Protein AF-A0A7R8WE16-F1 (afdb_monomer)

Sequence (117 aa):
MILKRELVPGDLSGGGEPELFYLRLPKDIKDYFVVLMDATVATGAAAMMALRVLLDHDVPEENIMLLSLLMAEIGVHSIAYSFPKVRILTTSVDKDINDKGYVIPGVGNFGDRFFDN

Foldseek 3Di:
DDKDQDPDPPPPPLDRQIDDPDDDDPLPLLVAQEEAEDAEAQQLRRVVVVLVVSVVSNNPLLSYEYEYAEYEPNNVVVCCVVRVNYHYHYNYYAHHADPVRAGPPHDPPPVCVVVVD

InterPro domains:
  IPR000836 Phosphoribosyltransferase domain [PF14681] (17-115)
  IPR000836 Phosphoribosyltransferase domain [cd06223] (17-93)
  IPR029057 Phosphoribosyltransferase-like [G3DSA:3.40.50.2020] (7-117)
  IPR029057 Phosphoribosyltransferase-like [SSF53271] (15-116)

Radius of gyration: 14.55 Å; Cα contacts (8 Å, |Δi|>4): 191; chains: 1; bounding box: 38×26×35 Å

Organism: NCBI:txid163714

Secondary structure (DSSP, 8-state):
-EEEE---TT-TT----EEEEE----TTGGGSPEEEEEEEESSSHHHHHHHHHHHHTT--GGGEEEEEEEEEHHHHHHHHHH-TTSEEEEEEEESEE-TTS-EESS-S-HHHHHHT-

Nearest PDB structures (foldseek):
  7rh8-assembly1_A  TM=9.042E-01  e=3.099E-11  Candida albicans SC5314
  1bd3-assembly1_D  TM=9.611E-01  e=1.472E-10  Toxoplasma gondii
  1jls-assembly1_D  TM=9.810E-01  e=3.119E-09  Toxoplasma gondii
  3dmp-assembly2_C  TM=9.551E-01  e=2.029E-07  Burkholderia pseudomallei
  3dmp-assembly1_A  TM=9.487E-01  e=5.853E-07  Burkholderia pseudomallei

Structure (mmCIF, N/CA/C/O backbone):
data_AF-A0A7R8WE16-F1
#
_entry.id   AF-A0A7R8WE16-F1
#
loop_
_atom_site.group_PDB
_atom_site.id
_atom_site.type_symbol
_atom_site.label_atom_id
_atom_site.label_alt_id
_atom_site.label_comp_id
_atom_site.label_asym_id
_atom_site.label_entity_id
_atom_site.label_seq_id
_atom_site.pdbx_PDB_ins_code
_atom_site.Cartn_x
_atom_site.Cartn_y
_atom_site.Cartn_z
_atom_site.occupancy
_atom_site.B_iso_or_equiv
_atom_site.auth_seq_id
_atom_site.auth_comp_id
_atom_site.auth_asym_id
_atom_site.auth_atom_id
_atom_site.pdbx_PDB_model_num
ATOM 1 N N . MET A 1 1 ? -4.047 12.541 2.367 1.00 67.94 1 MET A N 1
ATOM 2 C CA . MET A 1 1 ? -2.579 12.465 2.529 1.00 67.94 1 MET A CA 1
ATOM 3 C C . MET A 1 1 ? -1.955 12.490 1.149 1.00 67.94 1 MET A C 1
ATOM 5 O O . MET A 1 1 ? -2.512 11.862 0.259 1.00 67.94 1 MET A O 1
ATOM 9 N N . ILE A 1 2 ? -0.871 13.236 0.961 1.00 66.12 2 ILE A N 1
ATOM 10 C CA . ILE A 1 2 ? -0.105 13.254 -0.287 1.00 66.12 2 ILE A CA 1
ATOM 11 C C . ILE A 1 2 ? 1.326 12.874 0.076 1.00 66.12 2 ILE A C 1
ATOM 13 O O . ILE A 1 2 ? 1.996 13.592 0.822 1.00 66.12 2 ILE A O 1
ATOM 17 N N . LEU A 1 3 ? 1.763 11.736 -0.450 1.00 64.12 3 LEU A N 1
ATOM 18 C CA . LEU A 1 3 ? 3.150 11.300 -0.409 1.00 64.12 3 LEU A CA 1
ATOM 19 C C . LEU A 1 3 ? 3.795 11.678 -1.737 1.00 64.12 3 LEU A C 1
ATOM 21 O O . LEU A 1 3 ? 3.186 11.486 -2.791 1.00 64.12 3 LEU A O 1
ATOM 25 N N . LYS A 1 4 ? 5.008 12.225 -1.697 1.00 56.44 4 LYS A N 1
ATOM 26 C CA . LYS A 1 4 ? 5.810 12.436 -2.903 1.00 56.44 4 LYS A CA 1
ATOM 27 C C . LYS A 1 4 ? 7.047 11.556 -2.824 1.00 56.44 4 LYS A C 1
ATOM 29 O O . LYS A 1 4 ? 7.649 11.397 -1.770 1.00 56.44 4 LYS A O 1
ATOM 34 N N . ARG A 1 5 ? 7.430 10.996 -3.967 1.00 55.00 5 ARG A N 1
ATOM 35 C CA . ARG A 1 5 ? 8.760 10.423 -4.151 1.00 55.00 5 ARG A CA 1
ATOM 36 C C . ARG A 1 5 ? 9.705 11.594 -4.408 1.00 55.00 5 ARG A C 1
ATOM 38 O O . ARG A 1 5 ? 9.605 12.210 -5.468 1.00 55.00 5 ARG A O 1
ATOM 45 N N . GLU A 1 6 ? 10.559 11.940 -3.451 1.00 41.84 6 GLU A N 1
ATOM 46 C CA . GLU A 1 6 ? 11.656 12.866 -3.723 1.00 41.84 6 GLU A CA 1
ATOM 47 C C . GLU A 1 6 ? 12.814 12.071 -4.338 1.00 41.84 6 GLU A C 1
ATOM 49 O O . GLU A 1 6 ? 13.296 11.089 -3.781 1.00 41.84 6 GLU A O 1
ATOM 54 N N . LEU A 1 7 ? 13.242 12.463 -5.538 1.00 40.62 7 LEU A N 1
ATOM 55 C CA . LEU A 1 7 ? 14.606 12.190 -5.976 1.00 40.62 7 LEU A CA 1
ATOM 56 C C . LEU A 1 7 ? 15.420 13.358 -5.431 1.00 40.62 7 LEU A C 1
ATOM 58 O O . LEU A 1 7 ? 15.345 14.451 -5.992 1.00 40.62 7 LEU A O 1
ATOM 62 N N . VAL A 1 8 ? 16.127 13.163 -4.317 1.00 39.59 8 VAL A N 1
ATOM 63 C CA . VAL A 1 8 ? 16.966 14.217 -3.736 1.00 39.59 8 VAL A CA 1
ATOM 64 C C . VAL A 1 8 ? 17.994 14.655 -4.791 1.00 39.59 8 VAL A C 1
ATOM 66 O O . VAL A 1 8 ? 18.786 13.823 -5.251 1.00 39.59 8 VAL A O 1
ATOM 69 N N . PRO A 1 9 ? 18.019 15.933 -5.217 1.00 34.28 9 PRO A N 1
ATOM 70 C CA . PRO A 1 9 ? 19.014 16.397 -6.175 1.00 34.28 9 PRO A CA 1
ATOM 71 C C . PRO A 1 9 ? 20.408 16.337 -5.537 1.00 34.28 9 PRO A C 1
ATOM 73 O O . PRO A 1 9 ? 20.728 17.135 -4.660 1.00 34.28 9 PRO A O 1
ATOM 76 N N . GLY A 1 10 ? 21.240 15.391 -5.980 1.00 41.62 10 GLY A N 1
ATOM 77 C CA . GLY A 1 10 ? 22.634 15.252 -5.538 1.00 41.62 10 GLY A CA 1
ATOM 78 C C . GLY A 1 10 ? 22.964 13.964 -4.783 1.00 41.62 10 GLY A C 1
ATOM 79 O O . GLY A 1 10 ? 24.141 13.728 -4.514 1.00 41.62 10 GLY A O 1
ATOM 80 N N . ASP A 1 11 ? 21.982 13.108 -4.496 1.00 41.97 11 ASP A N 1
ATOM 81 C CA . ASP A 1 11 ? 22.259 11.788 -3.936 1.00 41.97 11 ASP A CA 1
ATOM 82 C C . ASP A 1 11 ? 22.544 10.765 -5.052 1.00 41.97 11 ASP A C 1
ATOM 84 O O . ASP A 1 11 ? 21.651 10.276 -5.745 1.00 41.97 11 ASP A O 1
ATOM 88 N N . LEU A 1 12 ? 23.830 10.459 -5.252 1.00 41.19 12 LEU A N 1
ATOM 89 C CA . LEU A 1 12 ? 24.310 9.423 -6.175 1.00 41.19 12 LEU A CA 1
ATOM 90 C C . LEU A 1 12 ? 24.123 7.997 -5.616 1.00 41.19 12 LEU A C 1
ATOM 92 O O . LEU A 1 12 ? 24.544 7.038 -6.262 1.00 41.19 12 LEU A O 1
ATOM 96 N N . SER A 1 13 ? 23.499 7.839 -4.440 1.00 38.44 13 SER A N 1
ATOM 97 C CA . SER A 1 13 ? 23.246 6.543 -3.803 1.00 38.44 13 SER A CA 1
ATOM 98 C C . SER A 1 13 ? 21.891 5.909 -4.146 1.00 38.44 13 SER A C 1
ATOM 100 O O . SER A 1 13 ? 21.514 4.933 -3.524 1.00 38.44 13 SER A O 1
ATOM 102 N N . GLY A 1 14 ? 21.151 6.376 -5.160 1.00 38.91 14 GLY A N 1
ATOM 103 C CA . GLY A 1 14 ? 20.081 5.590 -5.810 1.00 38.91 14 GLY A CA 1
ATOM 104 C C . GLY A 1 14 ? 18.889 5.121 -4.947 1.00 38.91 14 GLY A C 1
ATOM 105 O O . GLY A 1 14 ? 18.014 4.427 -5.466 1.00 38.91 14 GLY A O 1
ATOM 106 N N . GLY A 1 15 ? 18.808 5.490 -3.667 1.00 44.12 15 GLY A N 1
ATOM 107 C CA . GLY A 1 15 ? 17.745 5.098 -2.742 1.00 44.12 15 GLY A CA 1
AT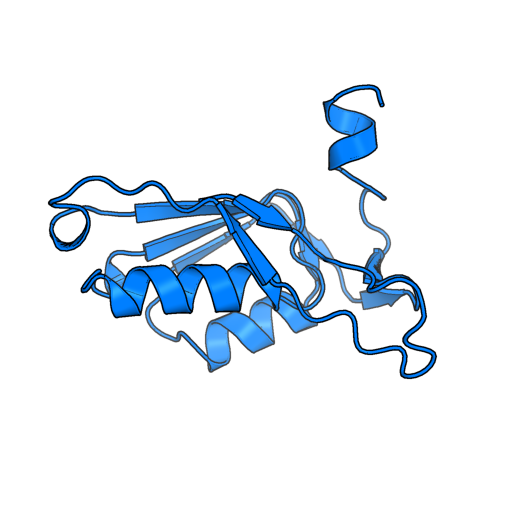OM 108 C C . GLY A 1 15 ? 16.676 6.179 -2.614 1.00 44.12 15 GLY A C 1
ATOM 109 O O . GLY A 1 15 ? 16.638 6.895 -1.625 1.00 44.12 15 GLY A O 1
ATOM 110 N N . GLY A 1 16 ? 15.813 6.338 -3.621 1.00 58.38 16 GLY A N 1
ATOM 111 C CA . GLY A 1 16 ? 14.694 7.292 -3.564 1.00 58.38 16 GLY A CA 1
ATOM 112 C C . GLY A 1 16 ? 13.552 6.794 -2.674 1.00 58.38 16 GLY A C 1
ATOM 113 O O . GLY A 1 16 ? 12.550 6.299 -3.206 1.00 58.38 16 GLY A O 1
ATOM 114 N N . GLU A 1 17 ? 13.716 6.883 -1.351 1.00 62.53 17 GLU A N 1
ATOM 115 C CA . GLU A 1 17 ? 12.666 6.567 -0.377 1.00 62.53 17 GLU A CA 1
ATOM 116 C C . GLU A 1 17 ? 11.519 7.600 -0.432 1.00 62.53 17 GLU A C 1
ATOM 118 O O . GLU A 1 17 ? 11.742 8.783 -0.689 1.00 62.53 17 GLU A O 1
ATOM 123 N N . PRO A 1 18 ? 10.255 7.169 -0.273 1.00 69.62 18 PRO A N 1
ATOM 124 C CA . PRO A 1 18 ? 9.113 8.077 -0.273 1.00 69.62 18 PRO A CA 1
ATOM 125 C C . PRO A 1 18 ? 9.087 8.945 0.990 1.00 69.62 18 PRO A C 1
ATOM 127 O O . PRO A 1 18 ? 9.304 8.444 2.091 1.00 69.62 18 PRO A O 1
ATOM 130 N N . GLU A 1 19 ? 8.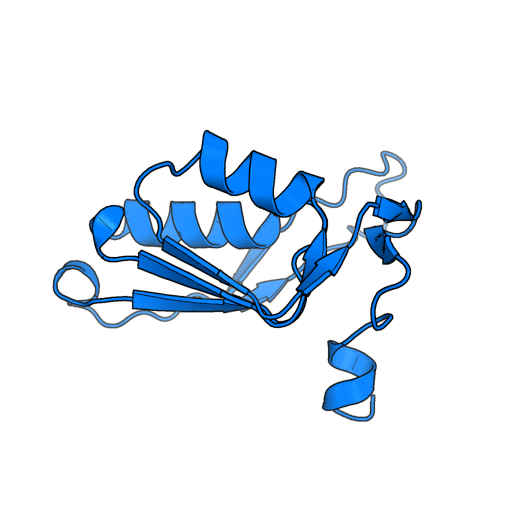723 10.221 0.834 1.00 75.75 19 GLU A N 1
ATOM 131 C CA . GLU A 1 19 ? 8.572 11.162 1.945 1.00 75.75 19 GLU A CA 1
ATOM 132 C C . GLU A 1 19 ? 7.139 11.715 2.061 1.00 75.75 19 GLU A C 1
ATOM 134 O O . GLU A 1 19 ? 6.395 11.889 1.081 1.00 75.75 19 GLU A O 1
ATOM 139 N N . LEU A 1 20 ? 6.737 12.022 3.299 1.00 80.81 20 LEU A N 1
ATOM 140 C CA . LEU A 1 20 ? 5.437 12.606 3.612 1.00 80.81 20 LEU A CA 1
ATOM 141 C C . LEU A 1 20 ? 5.499 14.120 3.424 1.00 80.81 20 LEU A C 1
ATOM 143 O O . LEU A 1 20 ? 5.909 14.858 4.314 1.00 80.81 20 LEU A O 1
ATOM 147 N N . PHE A 1 21 ? 5.027 14.579 2.269 1.00 81.94 21 PHE A N 1
ATOM 148 C CA . PHE A 1 21 ? 5.026 16.002 1.936 1.00 81.94 21 PHE A CA 1
ATOM 149 C C . PHE A 1 21 ? 3.830 16.756 2.533 1.00 81.94 21 PHE A C 1
ATOM 151 O O . PHE A 1 21 ? 3.950 17.903 2.958 1.00 81.94 21 PHE A O 1
ATOM 158 N N . TYR A 1 22 ? 2.645 16.137 2.542 1.00 84.94 22 TYR A N 1
ATOM 159 C CA . TYR A 1 22 ? 1.438 16.796 3.031 1.00 84.94 22 TYR A CA 1
ATOM 160 C C . TYR A 1 22 ? 0.476 15.830 3.716 1.00 84.94 22 TYR A C 1
ATOM 162 O O . TYR A 1 22 ? -0.009 14.853 3.131 1.00 84.94 22 TYR A O 1
ATOM 170 N N . LEU A 1 23 ? 0.117 16.175 4.951 1.00 90.31 23 LEU A N 1
ATOM 171 C CA . LEU A 1 23 ? -0.827 15.426 5.760 1.00 90.31 23 LEU A CA 1
ATOM 172 C C . LEU A 1 23 ? -2.012 16.296 6.167 1.00 90.31 23 LEU A C 1
ATOM 174 O O . LEU A 1 23 ? -1.868 17.354 6.774 1.00 90.31 23 LEU A O 1
ATOM 178 N N . ARG A 1 24 ? -3.209 15.802 5.861 1.00 91.38 24 ARG A N 1
ATOM 179 C CA . ARG A 1 24 ? -4.468 16.349 6.354 1.00 91.38 24 ARG A CA 1
ATOM 180 C C . ARG A 1 24 ? -5.427 15.195 6.575 1.00 91.38 24 ARG A C 1
ATOM 182 O O . ARG A 1 24 ? -5.791 14.527 5.607 1.00 91.38 24 ARG A O 1
ATOM 189 N N . LEU A 1 25 ? -5.799 14.972 7.829 1.00 93.69 25 LEU A N 1
ATOM 190 C CA . LEU A 1 25 ? -6.707 13.914 8.261 1.00 93.69 25 LEU A CA 1
ATOM 191 C C . LEU A 1 25 ? -7.837 14.528 9.111 1.00 93.69 25 LEU A C 1
ATOM 193 O O . LEU A 1 25 ? -7.605 15.550 9.767 1.00 93.69 25 LEU A O 1
ATOM 197 N N . PRO A 1 26 ? -9.051 13.948 9.104 1.00 94.19 26 PRO A N 1
ATOM 198 C CA . PRO A 1 26 ? -10.076 14.254 10.100 1.00 94.19 26 PRO A CA 1
ATOM 199 C C . PRO A 1 26 ? -9.554 14.016 11.523 1.00 94.19 26 PRO A C 1
ATOM 201 O O . PRO A 1 26 ? -8.720 13.140 11.742 1.00 94.19 26 PRO A O 1
ATOM 204 N N . LYS A 1 27 ? -10.046 14.787 12.501 1.00 92.94 27 LYS A N 1
ATOM 205 C CA . LYS A 1 27 ? -9.606 14.665 13.907 1.00 92.94 27 LYS A CA 1
ATOM 206 C C . LYS A 1 27 ? -9.995 13.323 14.538 1.00 92.94 27 LYS A C 1
ATOM 208 O O . LYS A 1 27 ? -9.365 12.889 15.492 1.00 92.94 27 LYS A O 1
ATOM 213 N N . ASP A 1 28 ? -11.037 12.706 14.007 1.00 96.06 28 ASP A N 1
ATOM 214 C CA . ASP A 1 28 ? -11.696 11.477 14.437 1.00 96.06 28 ASP A CA 1
ATOM 215 C C . ASP A 1 28 ? -11.438 10.313 13.463 1.00 96.06 28 ASP A C 1
ATOM 217 O O . ASP A 1 28 ? -12.187 9.343 13.430 1.00 96.06 28 ASP A O 1
ATOM 221 N N . ILE A 1 29 ? -10.360 10.380 12.667 1.00 97.12 29 ILE A N 1
ATOM 222 C CA . ILE A 1 29 ? -10.056 9.366 11.641 1.00 97.12 29 ILE A CA 1
ATOM 223 C C . ILE A 1 29 ? -9.974 7.932 12.187 1.00 97.12 29 ILE A C 1
ATOM 225 O O . ILE A 1 29 ? -10.326 6.994 11.476 1.00 97.12 29 ILE A O 1
ATOM 229 N N . LYS A 1 30 ? -9.559 7.759 13.446 1.00 97.12 30 LYS A N 1
ATOM 230 C C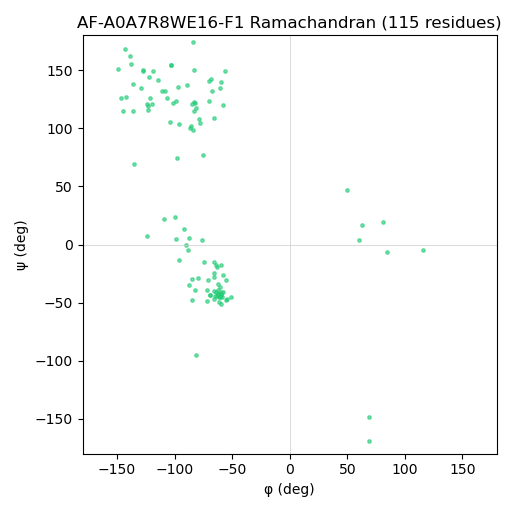A . LYS A 1 30 ? -9.483 6.459 14.129 1.00 97.12 30 LYS A CA 1
ATOM 231 C C . LYS A 1 30 ? -10.816 5.704 14.185 1.00 97.12 30 LYS A C 1
ATOM 233 O O . LYS A 1 30 ? -10.826 4.479 14.257 1.00 97.12 30 LYS A O 1
ATOM 238 N N . ASP A 1 31 ? -11.932 6.431 14.131 1.00 97.31 31 ASP A N 1
ATOM 239 C CA . ASP A 1 31 ? -13.284 5.879 14.225 1.00 97.31 31 ASP A CA 1
ATOM 240 C C . ASP A 1 31 ? -13.854 5.510 12.839 1.00 97.31 31 ASP A C 1
ATOM 242 O O . ASP A 1 31 ? -14.984 5.029 12.728 1.00 97.31 31 ASP A O 1
ATOM 246 N N . TYR A 1 32 ? -13.089 5.729 11.762 1.00 97.19 32 TYR A N 1
ATOM 247 C CA . TYR A 1 32 ? -13.529 5.514 10.386 1.00 97.19 32 TYR A CA 1
ATOM 248 C C . TYR A 1 32 ? -12.978 4.238 9.759 1.00 97.19 32 TYR A C 1
ATOM 250 O O . TYR A 1 32 ? -11.891 3.754 10.071 1.00 97.19 32 TYR A O 1
ATOM 258 N N . PHE A 1 33 ? -13.731 3.744 8.775 1.00 97.75 33 PHE A N 1
ATOM 259 C CA . PHE A 1 33 ? -13.204 2.838 7.769 1.00 97.75 33 PHE A CA 1
ATOM 260 C C . PHE A 1 33 ? -12.483 3.647 6.685 1.00 97.75 33 PHE A C 1
ATOM 262 O O . PHE A 1 33 ? -13.100 4.475 6.009 1.00 97.75 33 PHE A O 1
ATOM 269 N N . VAL A 1 34 ? -11.180 3.427 6.522 1.00 97.94 34 VAL A N 1
ATOM 270 C CA . VAL A 1 34 ? -10.320 4.221 5.640 1.00 97.94 34 VAL A CA 1
ATOM 271 C C . VAL A 1 34 ? -10.069 3.481 4.334 1.00 97.94 34 VAL A C 1
ATOM 273 O O . VAL A 1 34 ? -9.501 2.392 4.313 1.00 97.94 34 VAL A O 1
ATOM 276 N N . VAL A 1 35 ? -10.432 4.115 3.220 1.00 97.88 35 VAL A N 1
ATOM 277 C CA . VAL A 1 35 ? -10.027 3.674 1.881 1.00 97.88 35 VAL A CA 1
ATOM 278 C C . VAL A 1 35 ? -8.795 4.471 1.465 1.00 97.88 35 VAL A C 1
ATOM 280 O O . VAL A 1 35 ? -8.890 5.649 1.119 1.00 97.88 35 VAL A O 1
ATOM 283 N N . LEU A 1 36 ? -7.629 3.833 1.526 1.00 96.88 36 LEU A N 1
ATOM 284 C CA . LEU A 1 36 ? -6.371 4.380 1.032 1.00 96.88 36 LEU A CA 1
ATOM 285 C C . LEU A 1 36 ? -6.269 4.077 -0.464 1.00 96.88 36 LEU A C 1
ATOM 287 O O . LEU A 1 36 ? -6.310 2.916 -0.853 1.00 96.88 36 LEU A O 1
ATOM 291 N N . MET A 1 37 ? -6.149 5.103 -1.303 1.00 95.50 37 MET A N 1
ATOM 292 C CA . MET A 1 37 ? -6.137 4.941 -2.760 1.00 95.50 37 MET A CA 1
ATOM 293 C C . MET A 1 37 ? -4.764 5.257 -3.346 1.00 95.50 37 MET A C 1
ATOM 295 O O . MET A 1 37 ? -4.206 6.316 -3.061 1.00 95.50 37 MET A O 1
ATOM 299 N N . ASP A 1 38 ? -4.270 4.370 -4.205 1.00 92.19 38 ASP A N 1
ATOM 300 C CA . ASP A 1 38 ? -3.075 4.581 -5.025 1.00 92.19 38 ASP A CA 1
ATOM 301 C C . ASP A 1 38 ? -3.295 3.946 -6.403 1.00 92.19 38 ASP A C 1
ATOM 303 O O . ASP A 1 38 ? -3.666 2.780 -6.495 1.00 92.19 38 ASP A O 1
ATOM 307 N N . ALA A 1 39 ? -3.104 4.692 -7.490 1.00 93.12 39 ALA A N 1
ATOM 308 C CA . ALA A 1 39 ? -3.387 4.180 -8.828 1.00 93.12 39 ALA A CA 1
ATOM 309 C C . ALA A 1 39 ? -2.465 3.010 -9.205 1.00 93.12 39 ALA A C 1
ATOM 311 O O . ALA A 1 39 ? -2.938 2.000 -9.733 1.00 93.12 39 ALA A O 1
ATOM 312 N N . THR A 1 40 ? -1.165 3.132 -8.921 1.00 94.12 40 THR A N 1
ATOM 313 C CA . THR A 1 40 ? -0.149 2.152 -9.322 1.00 94.12 40 THR A CA 1
ATOM 314 C C . THR A 1 40 ? 0.817 1.877 -8.183 1.00 94.12 40 THR A C 1
ATOM 316 O O . THR A 1 40 ? 1.618 2.738 -7.826 1.00 94.12 40 THR A O 1
ATOM 319 N N . VAL A 1 41 ? 0.815 0.649 -7.668 1.00 95.38 41 VAL A N 1
ATOM 320 C CA . VAL A 1 41 ? 1.706 0.241 -6.579 1.00 95.38 41 VAL A CA 1
ATOM 321 C C . VAL A 1 41 ? 2.845 -0.612 -7.129 1.00 95.38 41 VAL A C 1
ATOM 323 O O . VAL A 1 41 ? 2.648 -1.777 -7.460 1.00 95.38 41 VAL A O 1
ATOM 326 N N . ALA A 1 42 ? 4.047 -0.039 -7.212 1.00 94.75 42 ALA A N 1
ATOM 327 C CA . ALA A 1 42 ? 5.247 -0.756 -7.646 1.00 94.75 42 ALA A CA 1
ATOM 328 C C . ALA A 1 42 ? 5.857 -1.575 -6.494 1.00 94.75 42 ALA A C 1
ATOM 330 O O . ALA A 1 42 ? 5.412 -2.678 -6.202 1.00 94.75 42 ALA A O 1
ATOM 331 N N . THR A 1 43 ? 6.837 -1.024 -5.778 1.00 93.62 43 THR A N 1
ATOM 332 C CA . THR A 1 43 ? 7.470 -1.696 -4.627 1.00 93.62 43 THR A CA 1
ATOM 333 C C . THR A 1 43 ? 6.590 -1.722 -3.376 1.00 93.62 43 THR A C 1
ATOM 335 O O . THR A 1 43 ? 6.887 -2.434 -2.425 1.00 93.62 43 THR A O 1
ATOM 338 N N . GLY A 1 44 ? 5.528 -0.913 -3.337 1.00 93.25 44 GLY A N 1
ATOM 339 C CA . GLY A 1 44 ? 4.694 -0.731 -2.149 1.00 93.25 44 GLY A CA 1
ATOM 340 C C . GLY A 1 44 ? 5.220 0.297 -1.148 1.00 93.25 44 GLY A C 1
ATOM 341 O O . GLY A 1 44 ? 4.492 0.628 -0.222 1.00 93.25 44 GLY A O 1
ATOM 342 N N . ALA A 1 45 ? 6.420 0.859 -1.332 1.00 91.81 45 ALA A N 1
ATOM 343 C CA . ALA A 1 45 ? 7.050 1.738 -0.340 1.00 91.81 45 ALA A CA 1
ATOM 344 C C . ALA A 1 45 ? 6.166 2.932 0.076 1.00 91.81 45 ALA A C 1
ATOM 346 O O . ALA A 1 45 ? 5.977 3.177 1.266 1.00 91.81 45 ALA A O 1
ATOM 347 N N . ALA A 1 46 ? 5.570 3.639 -0.892 1.00 91.12 46 ALA A N 1
ATOM 348 C CA . ALA A 1 46 ? 4.692 4.774 -0.602 1.00 91.12 46 ALA A CA 1
ATOM 349 C C . ALA A 1 46 ? 3.416 4.330 0.133 1.00 91.12 46 ALA A C 1
ATOM 351 O O . ALA A 1 46 ? 3.066 4.897 1.164 1.00 91.12 46 ALA A O 1
ATOM 352 N N . ALA A 1 47 ? 2.755 3.268 -0.337 1.00 94.44 47 ALA A N 1
ATOM 353 C CA . ALA A 1 47 ? 1.578 2.719 0.331 1.00 94.44 47 ALA A CA 1
ATOM 354 C C . ALA A 1 47 ? 1.893 2.265 1.768 1.00 94.44 47 ALA A C 1
ATOM 356 O O . ALA A 1 47 ? 1.129 2.558 2.680 1.00 94.44 47 ALA A O 1
ATOM 357 N N . MET A 1 48 ? 3.040 1.624 2.005 1.00 94.88 48 MET A N 1
ATOM 358 C CA . MET A 1 48 ? 3.471 1.216 3.346 1.00 94.88 48 MET A CA 1
ATOM 359 C C . MET A 1 48 ? 3.723 2.413 4.268 1.00 94.88 48 MET A C 1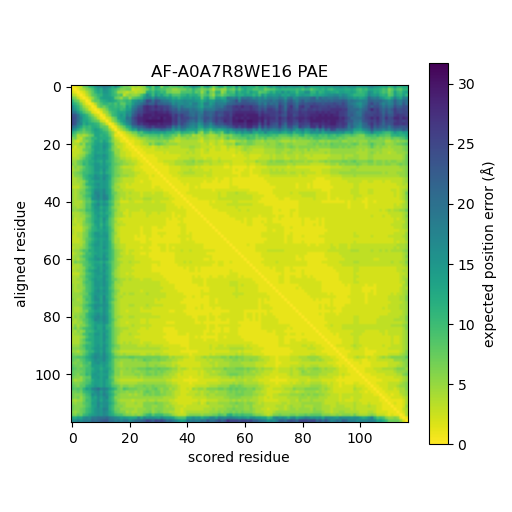
ATOM 361 O O . MET A 1 48 ? 3.309 2.384 5.426 1.00 94.88 48 MET A O 1
ATOM 365 N N . MET A 1 49 ? 4.341 3.486 3.764 1.00 94.12 49 MET A N 1
ATOM 366 C CA . MET A 1 49 ? 4.501 4.727 4.526 1.00 94.12 49 MET A CA 1
ATOM 367 C C . MET A 1 49 ? 3.140 5.333 4.885 1.00 94.12 49 MET A C 1
ATOM 369 O O . MET A 1 49 ? 2.905 5.707 6.031 1.00 94.12 49 MET A O 1
ATOM 373 N N . ALA A 1 50 ? 2.219 5.380 3.922 1.00 95.31 50 ALA A N 1
ATOM 374 C CA . ALA A 1 50 ? 0.858 5.852 4.137 1.00 95.31 50 ALA A CA 1
ATOM 375 C C . ALA A 1 50 ? 0.122 5.037 5.212 1.00 95.31 50 ALA A C 1
ATOM 377 O O . ALA A 1 50 ? -0.519 5.610 6.092 1.00 95.31 50 ALA A O 1
ATOM 378 N N . LEU A 1 51 ? 0.229 3.708 5.153 1.00 96.88 51 LEU A N 1
ATOM 379 C CA . LEU A 1 51 ? -0.341 2.808 6.151 1.00 96.88 51 LEU A CA 1
ATOM 380 C C . LEU A 1 51 ? 0.254 3.075 7.535 1.00 96.88 51 LEU A C 1
ATOM 382 O O . LEU A 1 51 ? -0.504 3.216 8.489 1.00 96.88 51 LEU A O 1
ATOM 386 N N . ARG A 1 52 ? 1.580 3.240 7.639 1.00 96.19 52 ARG A N 1
ATOM 387 C CA . ARG A 1 52 ? 2.258 3.588 8.897 1.00 96.19 52 ARG A CA 1
ATOM 388 C C . ARG A 1 52 ? 1.678 4.860 9.515 1.00 96.19 52 ARG A C 1
ATOM 390 O O . ARG A 1 52 ? 1.301 4.839 10.676 1.00 96.19 52 ARG A O 1
ATOM 397 N N . VAL A 1 53 ? 1.518 5.915 8.714 1.00 95.69 53 VAL A N 1
ATOM 398 C CA . VAL A 1 53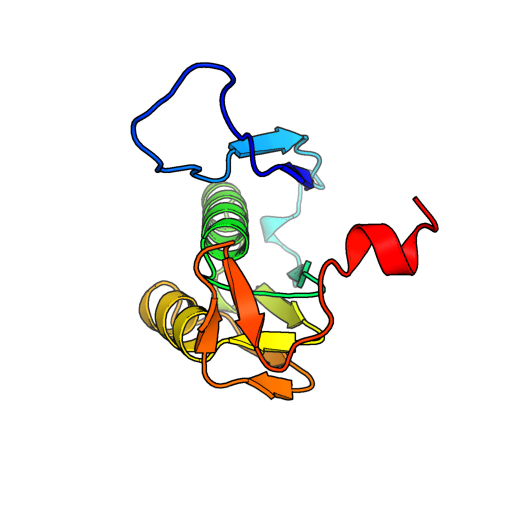 ? 0.928 7.183 9.167 1.00 95.69 53 VAL A CA 1
ATOM 399 C C . VAL A 1 53 ? -0.498 6.977 9.683 1.00 95.69 53 VAL A C 1
ATOM 401 O O . VAL A 1 53 ? -0.850 7.520 10.721 1.00 95.69 53 VAL A O 1
ATOM 404 N N . LEU A 1 54 ? -1.334 6.187 9.000 1.00 96.94 54 LEU A N 1
ATOM 405 C CA . LEU A 1 54 ? -2.694 5.908 9.478 1.00 96.94 54 LEU A CA 1
ATOM 406 C C . LEU A 1 54 ? -2.692 5.177 10.830 1.00 96.94 54 LEU A C 1
ATOM 408 O O . LEU A 1 54 ? -3.463 5.548 11.713 1.00 96.94 54 LEU A O 1
ATOM 412 N N . LEU A 1 55 ? -1.807 4.192 11.006 1.00 97.56 55 LEU A N 1
ATOM 413 C CA . LEU A 1 55 ? -1.650 3.483 12.279 1.00 97.56 55 LEU A CA 1
ATOM 414 C C . LEU A 1 55 ? -1.125 4.405 13.391 1.00 97.56 55 LEU A C 1
ATOM 416 O O . LEU A 1 55 ? -1.627 4.344 14.509 1.00 97.56 55 LEU A O 1
ATOM 420 N N . ASP A 1 56 ? -0.179 5.298 13.083 1.00 96.69 56 ASP A N 1
ATOM 421 C CA . ASP A 1 56 ? 0.338 6.311 14.019 1.00 96.69 56 ASP A CA 1
ATOM 422 C C . ASP A 1 56 ? -0.751 7.320 14.447 1.00 96.69 56 ASP A C 1
ATOM 424 O O . ASP A 1 56 ? -0.612 8.010 15.457 1.00 96.69 56 ASP A O 1
ATOM 428 N N . HIS A 1 57 ? -1.853 7.393 13.693 1.00 96.56 57 HIS A N 1
ATOM 429 C CA . HIS A 1 57 ? -3.062 8.162 13.996 1.00 96.56 57 HIS A CA 1
ATOM 430 C C . HIS A 1 57 ? -4.203 7.305 14.583 1.00 96.56 57 HIS A C 1
ATOM 432 O O . HIS A 1 57 ? -5.372 7.691 14.503 1.00 96.56 57 HIS A O 1
ATOM 438 N N . ASP A 1 58 ? -3.8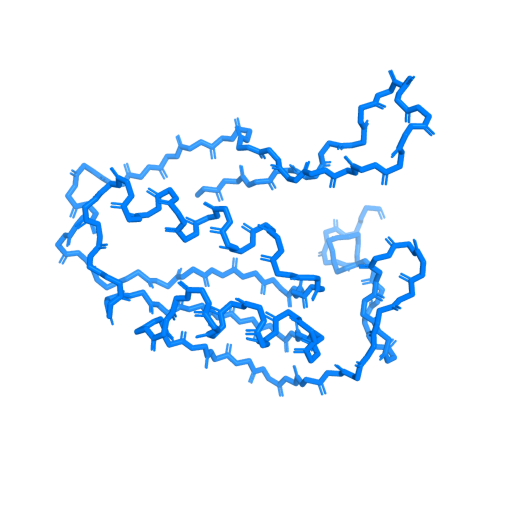65 6.160 15.183 1.00 98.12 58 ASP A N 1
ATOM 439 C CA . ASP A 1 58 ? -4.767 5.239 15.885 1.00 98.12 58 ASP A CA 1
ATOM 440 C C . ASP A 1 58 ? -5.854 4.591 15.007 1.00 98.12 58 ASP A C 1
ATOM 442 O O . ASP A 1 58 ? -6.832 4.053 15.529 1.00 98.12 58 ASP A O 1
ATOM 446 N N . VAL A 1 59 ? -5.715 4.610 13.677 1.00 98.31 59 VAL A N 1
ATOM 447 C CA . VAL A 1 59 ? -6.634 3.874 12.798 1.00 98.31 59 VAL A CA 1
ATOM 448 C C . VAL A 1 59 ? -6.381 2.372 12.970 1.00 98.31 59 VAL A C 1
ATOM 450 O O . VAL A 1 59 ? -5.253 1.930 12.750 1.00 98.31 59 VAL A O 1
ATOM 453 N N . PRO A 1 60 ? -7.390 1.553 13.326 1.00 98.31 60 PRO A N 1
ATOM 454 C CA . PRO A 1 60 ? -7.215 0.106 13.403 1.00 98.31 60 PRO A CA 1
ATOM 455 C C . PRO A 1 60 ? -6.820 -0.468 12.041 1.00 98.31 60 PRO A C 1
ATOM 457 O O . PRO A 1 60 ? -7.431 -0.141 11.026 1.00 98.31 60 PRO A O 1
ATOM 460 N N . GLU A 1 61 ? -5.830 -1.355 12.009 1.00 98.44 61 GLU A N 1
ATOM 461 C CA . GLU A 1 61 ? -5.290 -1.903 10.760 1.00 98.44 61 GLU A CA 1
ATOM 462 C C . GLU A 1 61 ? -6.367 -2.611 9.911 1.00 98.44 61 GLU A C 1
ATOM 464 O O . GLU A 1 61 ? -6.449 -2.403 8.702 1.00 98.44 61 GLU A O 1
ATOM 469 N N . GLU A 1 62 ? -7.264 -3.373 10.550 1.00 98.31 62 GLU A N 1
ATOM 470 C CA . GLU A 1 62 ? -8.419 -4.024 9.911 1.00 98.31 62 GLU A CA 1
ATOM 471 C C . GLU A 1 62 ? -9.456 -3.054 9.306 1.00 98.31 62 GLU A C 1
ATOM 473 O O . GLU A 1 62 ? -10.248 -3.436 8.434 1.00 98.31 62 GLU A O 1
ATOM 478 N N . ASN A 1 63 ? -9.445 -1.790 9.742 1.00 98.31 63 ASN A N 1
ATOM 479 C CA . ASN A 1 63 ? -10.309 -0.732 9.225 1.00 98.31 63 ASN A CA 1
ATOM 480 C C . ASN A 1 63 ? -9.710 -0.022 8.007 1.00 98.31 63 ASN A C 1
ATOM 482 O O . ASN A 1 63 ? -10.301 0.941 7.519 1.00 98.31 63 ASN A O 1
ATOM 486 N N . ILE A 1 64 ? -8.576 -0.491 7.487 1.00 98.62 64 ILE A N 1
ATOM 487 C CA . ILE A 1 64 ? -7.935 0.090 6.312 1.00 98.62 64 ILE A CA 1
ATOM 488 C C . ILE A 1 64 ? -8.097 -0.846 5.111 1.00 98.62 64 ILE A C 1
ATOM 490 O O . ILE A 1 64 ? -7.836 -2.051 5.175 1.00 98.62 64 ILE A O 1
ATOM 494 N N . MET A 1 65 ? -8.510 -0.276 3.980 1.00 98.56 65 MET A N 1
ATOM 495 C CA . MET A 1 65 ? -8.476 -0.931 2.676 1.00 98.56 65 MET A CA 1
ATOM 496 C C . MET A 1 65 ? -7.603 -0.138 1.715 1.00 98.56 65 MET A C 1
ATOM 498 O O . MET A 1 65 ? -7.891 1.022 1.425 1.00 98.56 65 MET A O 1
ATOM 502 N N . LEU A 1 66 ? -6.559 -0.783 1.201 1.00 98.31 66 LEU A N 1
ATOM 503 C CA . LEU A 1 66 ? -5.757 -0.273 0.101 1.00 98.31 66 LEU A CA 1
ATOM 504 C C . LEU A 1 66 ? -6.450 -0.618 -1.220 1.00 98.31 66 LEU A C 1
ATOM 506 O O . LEU A 1 66 ? -6.568 -1.790 -1.574 1.00 98.31 66 LEU A O 1
ATOM 510 N N . LEU A 1 67 ? -6.894 0.407 -1.940 1.00 98.19 67 LEU A N 1
ATOM 511 C CA . LEU A 1 67 ? -7.517 0.308 -3.252 1.00 98.19 67 LEU A CA 1
ATOM 512 C C . LEU A 1 67 ? -6.545 0.793 -4.331 1.00 98.19 67 LEU A C 1
ATOM 514 O O . LEU A 1 67 ? -6.071 1.929 -4.272 1.00 98.19 67 LEU A O 1
ATOM 518 N N . SER A 1 68 ? -6.300 -0.038 -5.340 1.00 97.19 68 SER A N 1
ATOM 519 C CA . SER A 1 68 ? -5.461 0.328 -6.481 1.00 97.19 68 SER A CA 1
ATOM 520 C C . SER A 1 68 ? -6.006 -0.141 -7.822 1.00 97.19 68 SER A C 1
ATOM 522 O O . SER A 1 68 ? -6.871 -1.014 -7.895 1.00 97.19 68 SER A O 1
ATOM 524 N N . LEU A 1 69 ? -5.505 0.449 -8.910 1.00 96.25 69 LEU A N 1
ATOM 525 C CA . LEU A 1 69 ? -5.798 -0.048 -10.255 1.00 96.25 69 LEU A CA 1
ATOM 526 C C . LEU A 1 69 ? -4.829 -1.171 -10.614 1.00 96.25 69 LEU A C 1
ATOM 528 O O . LEU A 1 69 ? -5.260 -2.235 -11.050 1.00 96.25 69 LEU A O 1
ATOM 532 N N . LEU A 1 70 ? -3.536 -0.957 -10.390 1.00 97.06 70 LEU A N 1
ATOM 533 C CA . LEU A 1 70 ? -2.494 -1.909 -10.749 1.00 97.06 70 LEU A CA 1
ATOM 534 C C . LEU A 1 70 ? -1.472 -2.048 -9.625 1.00 97.06 70 LEU A C 1
ATOM 536 O O . LEU A 1 70 ? -1.021 -1.049 -9.063 1.00 97.06 70 LEU A O 1
ATOM 540 N N . MET A 1 71 ? -1.047 -3.277 -9.349 1.00 98.06 71 MET A N 1
ATOM 541 C CA . MET A 1 71 ? 0.069 -3.551 -8.443 1.00 98.06 71 MET A CA 1
ATOM 542 C C . MET A 1 71 ? 1.108 -4.455 -9.105 1.00 98.06 71 MET A C 1
ATOM 544 O O . MET A 1 71 ? 0.754 -5.292 -9.929 1.00 98.06 71 MET A O 1
ATOM 548 N N . ALA A 1 72 ? 2.377 -4.324 -8.724 1.00 97.81 72 ALA A N 1
ATOM 549 C CA . ALA A 1 72 ? 3.364 -5.371 -8.973 1.00 97.81 72 ALA A CA 1
ATOM 550 C C . ALA A 1 72 ? 3.285 -6.455 -7.886 1.00 97.81 72 ALA A C 1
ATOM 552 O O . ALA A 1 72 ? 2.990 -6.143 -6.727 1.00 97.81 72 ALA A O 1
ATOM 553 N N . GLU A 1 73 ? 3.614 -7.705 -8.226 1.00 97.50 73 GLU A N 1
ATOM 554 C CA . GLU A 1 73 ? 3.654 -8.831 -7.274 1.00 97.50 73 GLU A CA 1
ATOM 555 C C . GLU A 1 73 ? 4.478 -8.492 -6.019 1.00 97.50 73 GLU A C 1
ATOM 557 O O . GLU A 1 73 ? 4.013 -8.687 -4.893 1.00 97.50 73 GLU A O 1
ATOM 562 N N . ILE A 1 74 ? 5.660 -7.887 -6.190 1.00 96.75 74 ILE A N 1
ATOM 563 C CA . ILE A 1 74 ? 6.517 -7.479 -5.065 1.00 96.75 74 ILE A CA 1
ATOM 564 C C . ILE A 1 74 ? 5.839 -6.469 -4.128 1.00 96.75 74 ILE A C 1
ATOM 566 O O . ILE A 1 74 ? 6.003 -6.557 -2.909 1.00 96.75 74 ILE A O 1
ATOM 570 N N . GLY A 1 75 ? 5.036 -5.549 -4.665 1.00 96.12 75 GLY A N 1
ATOM 571 C CA . GLY A 1 75 ? 4.282 -4.577 -3.876 1.00 96.12 75 GLY A CA 1
ATOM 572 C C . GLY A 1 75 ? 3.165 -5.232 -3.072 1.00 96.12 75 GLY A C 1
ATOM 573 O O . GLY A 1 75 ? 3.013 -4.940 -1.887 1.00 96.12 75 GLY A O 1
ATOM 574 N N . VAL A 1 76 ? 2.426 -6.165 -3.685 1.00 97.81 76 VAL A N 1
ATOM 575 C CA . VAL A 1 76 ? 1.382 -6.940 -2.994 1.00 97.81 76 VAL A CA 1
ATOM 576 C C . VAL A 1 76 ? 1.990 -7.721 -1.831 1.00 97.81 76 VAL A C 1
ATOM 578 O O . VAL A 1 76 ? 1.513 -7.604 -0.703 1.00 97.81 76 VAL A O 1
ATOM 581 N N . HIS A 1 77 ? 3.065 -8.475 -2.079 1.00 97.62 77 HIS A N 1
ATOM 582 C CA . HIS A 1 77 ? 3.712 -9.290 -1.051 1.00 97.62 77 HIS A CA 1
ATOM 583 C C . HIS A 1 77 ? 4.287 -8.450 0.090 1.00 97.62 77 HIS A C 1
ATOM 585 O O . HIS A 1 77 ? 4.068 -8.782 1.253 1.00 97.62 77 HIS A O 1
ATOM 591 N N . SER A 1 78 ? 4.969 -7.347 -0.224 1.00 96.69 78 SER A N 1
ATOM 592 C CA . SER A 1 78 ? 5.581 -6.476 0.788 1.00 96.69 78 SER A CA 1
ATOM 593 C C . SER A 1 78 ? 4.537 -5.864 1.723 1.00 96.69 78 SER A C 1
ATOM 595 O O . SER A 1 78 ? 4.724 -5.850 2.942 1.00 96.69 78 SER A O 1
ATOM 597 N N . ILE A 1 79 ? 3.409 -5.409 1.166 1.00 97.88 79 ILE A N 1
ATOM 598 C CA . ILE A 1 79 ? 2.319 -4.814 1.947 1.00 97.88 79 ILE A CA 1
ATOM 599 C C . ILE A 1 79 ? 1.596 -5.888 2.756 1.00 97.88 79 ILE A C 1
ATOM 601 O O . ILE A 1 79 ? 1.427 -5.710 3.957 1.00 97.88 79 ILE A O 1
ATOM 605 N N . ALA A 1 80 ? 1.218 -7.011 2.139 1.00 97.75 80 ALA A N 1
ATOM 606 C CA . ALA A 1 80 ? 0.503 -8.087 2.824 1.00 97.75 80 ALA A CA 1
ATOM 607 C C . ALA A 1 80 ? 1.329 -8.716 3.959 1.00 97.75 80 ALA A C 1
ATOM 609 O O . ALA A 1 80 ? 0.773 -9.112 4.980 1.00 97.75 80 ALA A O 1
ATOM 610 N N . TYR A 1 81 ? 2.655 -8.792 3.799 1.00 97.81 81 TYR A N 1
ATOM 611 C CA . TYR A 1 81 ? 3.558 -9.258 4.849 1.00 97.81 81 TYR A CA 1
ATOM 612 C C . TYR A 1 81 ? 3.654 -8.262 6.013 1.00 97.81 81 TYR A C 1
ATOM 614 O O . TYR A 1 81 ? 3.625 -8.663 7.174 1.00 97.81 81 TYR A O 1
ATOM 622 N N . SER A 1 82 ? 3.766 -6.968 5.705 1.00 97.81 82 SER A N 1
ATOM 623 C CA . SER A 1 82 ? 3.978 -5.924 6.717 1.00 97.81 82 SER A CA 1
ATOM 624 C C . SER A 1 82 ? 2.694 -5.510 7.442 1.00 97.81 82 SER A C 1
ATOM 626 O O . SER A 1 82 ? 2.759 -5.087 8.593 1.00 97.81 82 SER A O 1
ATOM 628 N N . PHE A 1 83 ? 1.544 -5.631 6.775 1.00 98.12 83 PHE A N 1
ATOM 629 C CA . PHE A 1 83 ? 0.232 -5.189 7.251 1.00 98.12 83 PHE A CA 1
ATOM 630 C C . PHE A 1 83 ? -0.832 -6.272 6.983 1.00 98.12 83 PHE A C 1
ATOM 632 O O . PHE A 1 83 ? -1.687 -6.111 6.106 1.00 98.12 83 PHE A O 1
ATOM 639 N N . PRO A 1 84 ? -0.774 -7.413 7.696 1.00 98.19 84 PRO A N 1
ATOM 640 C CA . PRO A 1 84 ? -1.587 -8.594 7.406 1.00 98.19 84 PRO A CA 1
ATOM 641 C C . PRO A 1 84 ? -3.097 -8.405 7.607 1.00 98.19 84 PRO A C 1
ATOM 643 O O . PRO A 1 84 ? -3.873 -9.248 7.152 1.00 98.19 84 PRO A O 1
ATOM 646 N N . LYS A 1 85 ? -3.541 -7.348 8.299 1.00 98.50 85 LYS A N 1
ATOM 647 C CA . LYS A 1 85 ? -4.970 -7.054 8.497 1.00 98.50 85 LYS A CA 1
ATOM 648 C C . LYS A 1 85 ? -5.528 -6.048 7.491 1.00 98.50 85 LYS A C 1
ATOM 650 O O . LYS A 1 85 ? -6.751 -5.931 7.387 1.00 98.50 85 LYS A O 1
ATOM 655 N N . VAL A 1 86 ? -4.673 -5.351 6.740 1.00 98.38 86 VAL A N 1
ATOM 656 C CA . VAL A 1 86 ? -5.112 -4.431 5.681 1.00 98.38 86 VAL A CA 1
ATOM 657 C C . VAL A 1 86 ? -5.740 -5.227 4.545 1.00 98.38 86 VAL A C 1
ATOM 659 O O . VAL A 1 86 ? -5.167 -6.188 4.031 1.00 98.38 86 VAL A O 1
ATOM 662 N N . ARG A 1 87 ? -6.916 -4.792 4.090 1.00 98.44 87 ARG A N 1
ATOM 663 C CA . ARG A 1 87 ? -7.543 -5.369 2.896 1.00 98.44 87 ARG A CA 1
ATOM 664 C C . ARG A 1 87 ? -6.944 -4.742 1.643 1.00 98.44 87 ARG A C 1
ATOM 666 O O . ARG A 1 87 ? -7.030 -3.533 1.469 1.00 98.44 87 ARG A O 1
ATOM 673 N N . ILE A 1 88 ? -6.376 -5.552 0.755 1.00 98.44 88 ILE A N 1
ATOM 674 C CA . ILE A 1 88 ? -5.883 -5.096 -0.551 1.00 98.44 88 ILE A CA 1
ATOM 675 C C . ILE A 1 88 ? -6.938 -5.423 -1.609 1.00 98.44 88 ILE A C 1
ATOM 677 O O . ILE A 1 88 ? -7.328 -6.579 -1.765 1.00 98.44 88 ILE A O 1
ATOM 681 N N . LEU A 1 89 ? -7.385 -4.406 -2.341 1.00 98.38 89 LEU A N 1
ATOM 682 C CA . LEU A 1 89 ? -8.263 -4.540 -3.495 1.00 98.38 89 LEU A CA 1
ATOM 683 C C . LEU A 1 89 ? -7.583 -3.899 -4.704 1.00 98.38 89 LEU A C 1
ATOM 685 O O . LEU A 1 89 ? -7.303 -2.703 -4.702 1.00 98.38 89 LEU A O 1
ATOM 689 N N . THR A 1 90 ? -7.328 -4.691 -5.742 1.00 98.06 90 THR A N 1
ATOM 690 C CA . THR A 1 90 ? -6.732 -4.202 -6.988 1.00 98.06 90 THR A CA 1
ATOM 691 C C . THR A 1 90 ? -7.397 -4.815 -8.210 1.00 98.06 90 THR A C 1
ATOM 693 O O . THR A 1 90 ? -7.982 -5.895 -8.113 1.00 98.06 90 THR A O 1
ATOM 696 N N . THR A 1 91 ? -7.336 -4.127 -9.353 1.00 97.75 91 THR A N 1
ATOM 697 C CA . THR A 1 91 ? -7.936 -4.634 -10.599 1.00 97.75 91 THR A CA 1
ATOM 698 C C . THR A 1 91 ? -7.010 -5.578 -11.361 1.00 97.75 91 THR A C 1
ATOM 700 O O . THR A 1 91 ? -7.499 -6.486 -12.029 1.00 97.75 91 THR A O 1
ATOM 703 N N . SER A 1 92 ? -5.690 -5.401 -11.241 1.00 97.56 92 SER A N 1
ATOM 704 C CA . SER A 1 92 ? -4.691 -6.253 -11.888 1.00 97.56 92 SER A CA 1
ATOM 705 C C . SER A 1 92 ? -3.409 -6.338 -11.065 1.00 97.56 92 SER A C 1
ATOM 707 O O . SER A 1 92 ? -3.042 -5.395 -10.358 1.00 97.56 92 SER A O 1
ATOM 709 N N . VAL A 1 93 ? -2.712 -7.464 -11.203 1.00 98.19 93 VAL A N 1
ATOM 710 C CA . VAL A 1 93 ? -1.377 -7.683 -10.647 1.00 98.19 93 VAL A CA 1
ATOM 711 C C . VAL A 1 93 ? -0.441 -8.084 -11.781 1.00 98.19 93 VAL A C 1
ATOM 713 O O . VAL A 1 93 ? -0.670 -9.089 -12.451 1.00 98.19 93 VAL A O 1
ATOM 716 N N . ASP A 1 94 ? 0.606 -7.292 -11.979 1.00 97.25 94 ASP A N 1
ATOM 717 C CA . ASP A 1 94 ? 1.655 -7.525 -12.967 1.00 97.25 94 ASP A CA 1
ATOM 718 C C . ASP A 1 94 ? 2.920 -8.068 -12.287 1.00 97.25 94 ASP A C 1
ATOM 720 O O . ASP A 1 94 ? 3.161 -7.855 -11.098 1.00 97.25 94 ASP A O 1
ATOM 724 N N . LYS A 1 95 ? 3.740 -8.794 -13.050 1.00 94.62 95 LYS A N 1
ATOM 725 C CA . LYS A 1 95 ? 4.809 -9.630 -12.487 1.00 94.62 95 LYS A CA 1
ATOM 726 C C . LYS A 1 95 ? 5.982 -8.849 -11.920 1.00 94.62 95 LYS A C 1
ATOM 728 O O . LYS A 1 95 ? 6.561 -9.267 -10.925 1.00 94.62 95 LYS A O 1
ATOM 733 N N . ASP A 1 96 ? 6.373 -7.768 -12.584 1.00 93.81 96 ASP A N 1
ATOM 734 C CA . ASP A 1 96 ? 7.700 -7.205 -12.367 1.00 93.81 96 ASP A CA 1
ATOM 735 C C . ASP A 1 96 ? 7.701 -5.677 -12.419 1.00 93.81 96 ASP A C 1
ATOM 737 O O . ASP A 1 96 ? 6.725 -5.032 -12.818 1.00 93.81 96 ASP A O 1
ATOM 741 N N . ILE A 1 97 ? 8.818 -5.100 -11.995 1.00 93.25 97 ILE A N 1
ATOM 742 C CA . ILE A 1 97 ? 9.129 -3.682 -12.093 1.00 93.25 97 ILE A CA 1
ATOM 743 C C . ILE A 1 97 ? 10.435 -3.513 -12.872 1.00 93.25 97 ILE A C 1
ATOM 745 O O . ILE A 1 97 ? 11.351 -4.316 -12.757 1.00 93.25 97 ILE A O 1
ATOM 749 N N . ASN A 1 98 ? 10.550 -2.459 -13.674 1.00 89.62 98 ASN A N 1
ATOM 750 C CA . ASN A 1 98 ? 11.817 -2.134 -14.330 1.00 89.62 98 ASN A CA 1
ATOM 751 C C . ASN A 1 98 ? 12.747 -1.313 -13.416 1.00 89.62 98 ASN A C 1
ATOM 753 O O . ASN A 1 98 ? 12.334 -0.830 -12.362 1.00 89.62 98 ASN A O 1
ATOM 757 N N . ASP A 1 99 ? 13.977 -1.057 -13.872 1.00 87.56 99 ASP A N 1
ATOM 758 C CA . ASP A 1 99 ? 15.006 -0.302 -13.130 1.00 87.56 99 ASP A CA 1
ATOM 759 C C . ASP A 1 99 ? 14.602 1.139 -12.766 1.00 87.56 99 ASP A C 1
ATOM 761 O O . ASP A 1 99 ? 15.201 1.771 -11.899 1.00 87.56 99 ASP A O 1
ATOM 765 N N . LYS A 1 100 ? 13.573 1.687 -13.424 1.00 83.31 100 LYS A N 1
ATOM 766 C CA . LYS A 1 100 ? 13.023 3.018 -13.119 1.00 83.31 100 LYS A CA 1
ATOM 767 C C . LYS A 1 100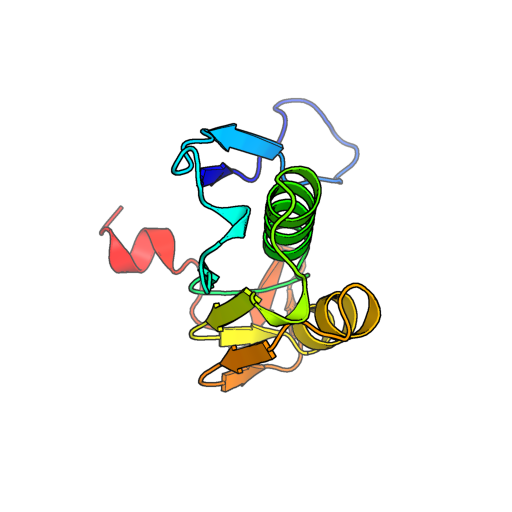 ? 11.924 2.965 -12.045 1.00 83.31 100 LYS A C 1
ATOM 769 O O . LYS A 1 100 ? 11.436 4.008 -11.604 1.00 83.31 100 LYS A O 1
ATOM 774 N N . GLY A 1 101 ? 11.542 1.768 -11.603 1.00 83.25 101 GLY A N 1
ATOM 775 C CA . GLY A 1 101 ? 10.479 1.524 -10.633 1.00 83.25 101 GLY A CA 1
ATOM 776 C C . GLY A 1 101 ? 9.071 1.547 -11.230 1.00 83.25 101 GLY A C 1
ATOM 777 O O . GLY A 1 101 ? 8.113 1.730 -10.483 1.00 83.25 101 GLY A O 1
ATOM 778 N N . TYR A 1 102 ? 8.924 1.387 -12.549 1.00 88.88 102 TYR A N 1
ATOM 779 C CA . TYR A 1 102 ? 7.609 1.219 -13.174 1.00 88.88 102 TYR A CA 1
ATOM 780 C C . TYR A 1 102 ? 7.227 -0.253 -13.224 1.00 88.88 102 TYR A C 1
ATOM 782 O O . TYR A 1 102 ? 8.046 -1.084 -13.609 1.00 88.88 102 TYR A O 1
ATOM 790 N N . VAL A 1 103 ? 5.967 -0.545 -12.911 1.00 93.38 103 VAL A N 1
ATOM 791 C CA . VAL A 1 103 ? 5.358 -1.863 -13.125 1.00 93.38 103 VAL A CA 1
ATOM 792 C C . VAL A 1 103 ? 5.396 -2.217 -14.615 1.00 93.38 103 VAL A C 1
ATOM 794 O O . VAL A 1 103 ? 5.179 -1.335 -15.447 1.00 93.38 103 VAL A O 1
ATOM 797 N N . ILE A 1 104 ? 5.679 -3.478 -14.950 1.00 93.88 104 ILE A N 1
ATOM 798 C CA . ILE A 1 104 ? 5.727 -3.996 -16.324 1.00 93.88 104 ILE A CA 1
ATOM 799 C C . ILE A 1 104 ? 4.877 -5.281 -16.474 1.00 93.88 104 ILE A C 1
ATOM 801 O O . ILE A 1 104 ? 5.002 -6.184 -15.643 1.00 93.88 104 ILE A O 1
ATOM 805 N N . PRO A 1 105 ? 4.042 -5.417 -17.533 1.00 94.44 105 PRO A N 1
ATOM 806 C CA . PRO A 1 105 ? 3.875 -4.513 -18.684 1.00 94.44 105 PRO A CA 1
ATOM 807 C C . PRO A 1 105 ? 3.302 -3.130 -18.339 1.00 94.44 105 PRO A C 1
ATOM 809 O O . PRO A 1 105 ? 3.682 -2.153 -18.983 1.00 94.44 105 PRO A O 1
ATOM 812 N N . GLY A 1 106 ? 2.505 -3.020 -17.278 1.00 92.62 106 GLY A N 1
ATOM 813 C CA . GLY A 1 106 ? 2.202 -1.747 -16.646 1.00 92.62 106 GLY A CA 1
ATOM 814 C C . GLY A 1 106 ? 1.342 -0.772 -17.439 1.00 92.62 106 GLY A C 1
ATOM 815 O O . GLY A 1 106 ? 0.768 -1.071 -18.484 1.00 92.62 106 GLY A O 1
ATOM 816 N N . VAL A 1 107 ? 1.282 0.456 -16.920 1.00 91.12 107 VAL A N 1
ATOM 817 C CA . VAL A 1 107 ? 0.595 1.595 -17.554 1.00 91.12 107 VAL A CA 1
ATOM 818 C C . VAL A 1 107 ? 1.517 2.801 -17.774 1.00 91.12 107 VAL A C 1
ATOM 820 O O . VAL A 1 107 ? 1.051 3.863 -18.189 1.00 91.12 107 VAL A O 1
ATOM 823 N N . GLY A 1 108 ? 2.823 2.652 -17.532 1.00 88.56 108 GLY A N 1
ATOM 824 C CA . GLY A 1 108 ? 3.770 3.771 -17.498 1.00 88.56 108 GLY A CA 1
ATOM 825 C C . GLY A 1 108 ? 3.525 4.687 -16.295 1.00 88.56 108 GLY A C 1
ATOM 826 O O . GLY A 1 108 ? 3.083 4.226 -15.243 1.00 88.56 108 GLY A O 1
ATOM 827 N N . ASN A 1 109 ? 3.803 5.985 -16.441 1.00 86.81 109 ASN A N 1
ATOM 828 C CA . ASN A 1 109 ? 3.481 6.967 -15.407 1.00 86.81 109 ASN A CA 1
ATOM 829 C C . ASN A 1 109 ? 1.984 7.309 -15.455 1.00 86.81 109 ASN A C 1
ATOM 831 O O . ASN A 1 109 ? 1.532 8.027 -16.346 1.00 86.81 109 ASN A O 1
ATOM 835 N N . PHE A 1 110 ? 1.213 6.786 -14.501 1.00 88.81 110 PHE A N 1
ATOM 836 C CA . PHE A 1 110 ? -0.224 7.048 -14.425 1.00 88.81 110 PHE A CA 1
ATOM 837 C C . PHE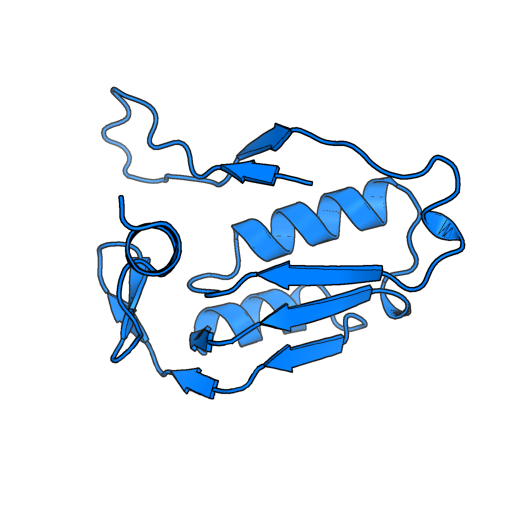 A 1 110 ? -0.537 8.534 -14.209 1.00 88.81 110 PHE A C 1
ATOM 839 O O . PHE A 1 110 ? -1.479 9.040 -14.807 1.00 88.81 110 PHE A O 1
ATOM 846 N N . GLY A 1 111 ? 0.250 9.233 -13.384 1.00 85.62 111 GLY A N 1
ATOM 847 C CA . GLY A 1 111 ? 0.024 10.644 -13.071 1.00 85.62 111 GLY A CA 1
ATOM 848 C C . GLY A 1 111 ? 0.116 11.528 -14.311 1.00 85.62 111 GLY A C 1
ATOM 849 O O . GLY A 1 111 ? -0.813 12.284 -14.582 1.00 85.62 111 GLY A O 1
ATOM 850 N N . ASP A 1 112 ? 1.184 11.372 -15.096 1.00 87.81 112 ASP A N 1
ATOM 851 C CA . ASP A 1 112 ? 1.376 12.136 -16.337 1.00 87.81 112 ASP A CA 1
ATOM 852 C C . ASP A 1 112 ? 0.230 11.874 -17.324 1.00 87.81 112 ASP A C 1
ATOM 854 O O . ASP A 1 112 ? -0.335 12.800 -17.896 1.00 87.81 112 ASP A O 1
ATOM 858 N N . ARG A 1 113 ? -0.187 10.607 -17.454 1.00 88.62 113 ARG A N 1
ATOM 859 C CA . ARG A 1 113 ? -1.266 10.197 -18.366 1.00 88.62 113 ARG A CA 1
ATOM 860 C C . ARG A 1 113 ? -2.660 10.637 -17.927 1.00 88.62 113 ARG A C 1
ATOM 862 O O . ARG A 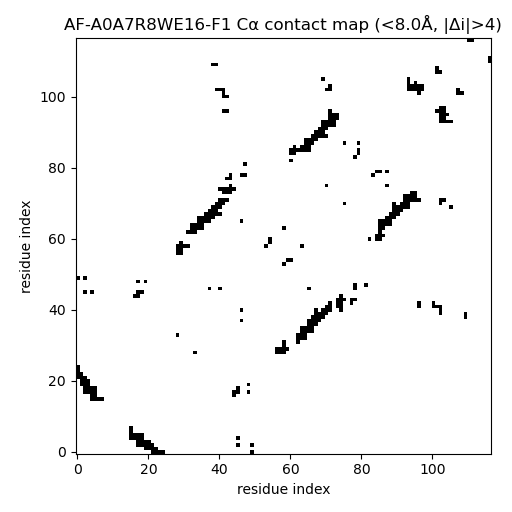1 113 ? -3.532 10.764 -18.775 1.00 88.62 113 ARG A O 1
ATOM 869 N N . PHE A 1 114 ? -2.905 10.755 -16.625 1.00 88.62 114 PHE A N 1
ATOM 870 C CA . PHE A 1 114 ? -4.225 11.092 -16.092 1.00 88.62 114 PHE A CA 1
ATOM 871 C C . PHE A 1 114 ? -4.447 12.603 -16.011 1.00 88.62 114 PHE A C 1
ATOM 873 O O . PHE A 1 114 ? -5.569 13.066 -16.194 1.00 88.62 114 PHE A O 1
ATOM 880 N N . PHE A 1 115 ? -3.391 13.364 -15.716 1.00 86.31 115 PHE A N 1
ATOM 881 C CA . PHE A 1 115 ? -3.464 14.816 -15.550 1.00 86.31 115 PHE A CA 1
ATOM 882 C C . PHE A 1 115 ? -3.031 15.605 -16.796 1.00 86.31 115 PHE A C 1
ATOM 884 O O . PHE A 1 115 ? -2.999 16.829 -16.720 1.00 86.31 115 PHE A O 1
ATOM 891 N N . ASP A 1 116 ? -2.733 14.927 -17.913 1.00 76.88 116 ASP A N 1
ATOM 892 C CA . ASP A 1 116 ? -2.234 15.522 -19.163 1.00 76.88 116 ASP A CA 1
ATOM 893 C C . ASP A 1 116 ? -1.032 16.468 -18.934 1.00 76.88 116 ASP A C 1
ATOM 895 O O . ASP A 1 116 ? -1.006 17.595 -19.436 1.00 76.88 116 ASP A O 1
ATOM 899 N N . ASN A 1 117 ? -0.047 16.016 -18.144 1.00 54.97 117 ASN A N 1
ATOM 900 C CA . ASN A 1 117 ? 1.216 16.743 -17.925 1.00 54.97 117 ASN A CA 1
ATOM 901 C C . ASN A 1 117 ? 2.266 16.440 -19.000 1.00 54.97 117 ASN A C 1
ATOM 903 O O . ASN A 1 117 ? 2.327 15.280 -19.469 1.00 54.97 117 ASN A O 1
#

Mean predicted aligned error: 5.88 Å

pLDDT: mean 87.07, std 17.41, range [34.28, 98.62]

Solvent-accessible surface area (backbone atoms only — not comparable to full-atom values): 6847 Å² total; per-residue (Å²): 106,46,72,42,74,50,74,64,91,84,64,90,76,82,74,64,60,62,42,86,74,44,83,70,75,66,97,63,47,41,83,45,78,42,78,46,76,47,66,69,36,30,71,25,62,58,61,49,51,54,51,50,54,42,46,78,55,60,27,53,56,69,37,30,31,43,39,33,50,34,29,12,46,62,10,53,52,50,41,48,70,77,40,72,54,44,43,80,47,62,76,43,76,34,75,38,62,47,100,88,59,41,36,38,87,61,77,68,64,57,65,43,70,73,69,76,104